Protein AF-A0A4Y7Q4B1-F1 (afdb_monomer_lite)

Foldseek 3Di:
DDDDDCPVDDPPDALVNFDDLPHDDDDDDDPDPDPPPPDPDPPVVVVVVVVVVVPDDPDPLPPPPDPLPDDPPDDVSSVVVSVSSSVVSVVSVVVSVSRVVVVVVVVVVVVVVVVVVVVVVVVVVVQVVCVVVVHDDDDDDD

InterPro domains:
  IPR004827 Basic-leucine zipper domain [PF07716] (78-110)
  IPR004827 Basic-leucine zipper domain [PS00036] (83-97)
  IPR046347 Basic-leucine zipper domain superfamily [SSF57959] (78-129)

Radius of gyration: 27.8 Å; chains: 1; bounding box: 61×34×77 Å

pLDDT: mean 77.99, std 15.71, range [42.47, 97.62]

Sequence (142 aa):
RSRSKPTGTRKNISPETLVPLEAPTQPRSYVTPSTTSRKEIPAVFARKRARSMAFDEEDELADEADPLALPPTATEAEAIAAKRRQNTLAARRSRKRKLEYQQQLEDALDKEKLEKEMWKSRALACRDTLQSYGVSVPFHDD

Organism: NCBI:txid50990

Secondary structure (DSSP, 8-state):
-------SS-TT--GGGSPPTTSPPPP---SS--TTS-PPPPHHHHHHHHHHTTSS---STTSS--TT---TT--HHHHHHHHHHHHHHHHHHHHHHHHHHHHHHHHHHHHHHHHHHHHHHHHHHHHHHHHHTT--------

Structure (mmCIF, N/CA/C/O backbone):
data_AF-A0A4Y7Q4B1-F1
#
_entry.id   AF-A0A4Y7Q4B1-F1
#
loop_
_atom_site.group_PDB
_atom_site.id
_atom_site.type_symbol
_atom_site.label_atom_id
_atom_site.label_alt_id
_atom_site.label_comp_id
_atom_site.label_asym_id
_atom_site.label_entity_id
_atom_site.label_seq_id
_atom_site.pdbx_PDB_ins_code
_atom_site.Cartn_x
_atom_site.Cartn_y
_atom_site.Cartn_z
_atom_site.occupancy
_atom_site.B_iso_or_equiv
_atom_site.auth_seq_id
_atom_site.auth_comp_id
_atom_site.auth_asym_id
_atom_site.auth_atom_id
_atom_site.pdbx_PDB_model_num
ATOM 1 N N . ARG A 1 1 ? -25.835 3.475 -6.377 1.00 50.78 1 ARG A N 1
ATOM 2 C CA . ARG A 1 1 ? -24.549 2.760 -6.597 1.00 50.78 1 ARG A CA 1
ATOM 3 C C . ARG A 1 1 ? -23.431 3.611 -5.986 1.00 50.78 1 ARG A C 1
ATOM 5 O O . ARG A 1 1 ? -23.086 4.630 -6.566 1.00 50.78 1 ARG A O 1
ATOM 12 N N . SER A 1 2 ? -22.953 3.281 -4.782 1.00 57.88 2 SER A N 1
ATOM 13 C CA . SER A 1 2 ? -21.855 4.018 -4.129 1.00 57.88 2 SER A CA 1
ATOM 14 C C . SER A 1 2 ? -20.584 3.910 -4.985 1.00 57.88 2 SER A C 1
ATOM 16 O O . SER A 1 2 ? -20.211 2.813 -5.405 1.00 57.88 2 SER A O 1
ATOM 18 N N . ARG A 1 3 ? -19.959 5.045 -5.320 1.00 64.38 3 ARG A N 1
ATOM 19 C CA . ARG A 1 3 ? -18.663 5.061 -6.011 1.00 64.38 3 ARG A CA 1
ATOM 20 C C . ARG A 1 3 ? -17.591 4.729 -4.974 1.00 64.38 3 ARG A C 1
ATOM 22 O O . ARG A 1 3 ? -17.384 5.506 -4.048 1.00 64.38 3 ARG A O 1
ATOM 29 N N . SER A 1 4 ? -16.934 3.576 -5.120 1.00 72.19 4 SER A N 1
ATOM 30 C CA . SER A 1 4 ? -15.811 3.185 -4.259 1.00 72.19 4 SER A CA 1
ATOM 31 C C . SER A 1 4 ? -14.716 4.249 -4.328 1.00 72.19 4 SER A C 1
ATOM 33 O O . SER A 1 4 ? -14.331 4.646 -5.433 1.00 72.19 4 SER A O 1
ATOM 35 N N . LYS A 1 5 ? -14.218 4.698 -3.171 1.00 78.12 5 LYS A N 1
ATOM 36 C CA . LYS A 1 5 ? -13.097 5.642 -3.093 1.00 78.12 5 LYS A CA 1
ATOM 37 C C . LYS A 1 5 ? -11.888 5.080 -3.865 1.00 78.12 5 LYS A C 1
ATOM 39 O O . LYS A 1 5 ? -11.696 3.863 -3.875 1.00 78.12 5 LYS A O 1
ATOM 44 N N . PRO A 1 6 ? -11.098 5.925 -4.545 1.00 76.56 6 PRO A N 1
ATOM 45 C CA . PRO A 1 6 ? -9.938 5.463 -5.294 1.00 76.56 6 PRO A CA 1
ATOM 46 C C . PRO A 1 6 ? -8.855 4.957 -4.331 1.00 76.56 6 PRO A C 1
ATOM 48 O O . PRO A 1 6 ? -8.217 5.743 -3.643 1.00 76.56 6 PRO A O 1
ATOM 51 N N . THR A 1 7 ? -8.632 3.644 -4.300 1.00 71.19 7 THR A N 1
ATOM 52 C CA . THR A 1 7 ? -7.596 2.980 -3.484 1.00 71.19 7 THR A CA 1
ATOM 53 C C . THR A 1 7 ? -6.245 2.869 -4.203 1.00 71.19 7 THR A C 1
ATOM 55 O O . THR A 1 7 ? -5.274 2.352 -3.661 1.00 71.19 7 THR A O 1
ATOM 58 N N . GLY A 1 8 ? -6.142 3.359 -5.446 1.00 74.94 8 GLY A N 1
ATOM 59 C CA . GLY A 1 8 ? -4.909 3.302 -6.244 1.00 74.94 8 GLY A CA 1
ATOM 60 C C . GLY A 1 8 ? -4.524 1.898 -6.736 1.00 74.94 8 GLY A C 1
ATOM 61 O O . GLY A 1 8 ? -3.508 1.749 -7.412 1.00 74.94 8 GLY A O 1
ATOM 62 N N . THR A 1 9 ? -5.336 0.885 -6.439 1.00 79.00 9 THR A N 1
ATOM 63 C CA . THR A 1 9 ? -5.192 -0.509 -6.873 1.00 79.00 9 THR A CA 1
ATOM 64 C C . THR A 1 9 ? -6.422 -0.947 -7.672 1.00 79.00 9 THR A C 1
ATOM 66 O O . THR A 1 9 ? -7.484 -0.318 -7.634 1.00 79.00 9 THR A O 1
ATOM 69 N N . ARG A 1 10 ? -6.283 -2.016 -8.466 1.00 82.44 10 ARG A N 1
ATOM 70 C CA . ARG A 1 10 ? -7.434 -2.643 -9.132 1.00 82.44 10 ARG A CA 1
ATOM 71 C C . ARG A 1 10 ? -8.301 -3.352 -8.089 1.00 82.44 10 ARG A C 1
ATOM 73 O O . ARG A 1 10 ? -7.788 -3.856 -7.096 1.00 82.44 10 ARG A O 1
ATOM 80 N N . LYS A 1 11 ? -9.611 -3.414 -8.338 1.00 80.94 11 LYS A N 1
ATOM 81 C CA . LYS A 1 11 ? -10.553 -4.140 -7.473 1.00 80.94 11 LYS A CA 1
ATOM 82 C C . LYS A 1 11 ? -10.152 -5.617 -7.379 1.00 80.94 11 LYS A C 1
ATOM 84 O O . LYS A 1 11 ? -9.840 -6.210 -8.409 1.00 80.94 11 LYS A O 1
ATOM 89 N N . ASN A 1 12 ? -10.218 -6.179 -6.171 1.00 81.06 12 ASN A N 1
ATOM 90 C CA . ASN A 1 12 ? -9.954 -7.591 -5.857 1.00 81.06 12 ASN A CA 1
ATOM 91 C C . ASN A 1 12 ? -8.526 -8.069 -6.168 1.00 81.06 12 ASN A C 1
ATOM 93 O O . ASN A 1 12 ? -8.335 -9.223 -6.542 1.00 81.06 12 ASN A O 1
ATOM 97 N N . ILE A 1 13 ? -7.531 -7.188 -6.052 1.00 88.00 13 ILE A N 1
ATOM 98 C CA . ILE A 1 13 ? -6.128 -7.566 -6.225 1.00 88.00 13 ILE A CA 1
ATOM 99 C C . 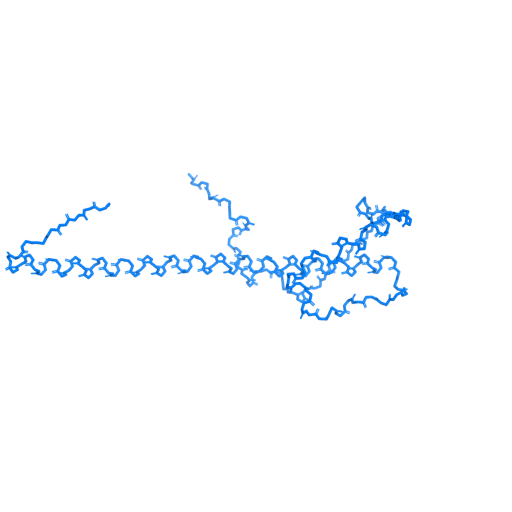ILE A 1 13 ? -5.501 -7.829 -4.852 1.00 88.00 13 ILE A C 1
ATOM 101 O O . ILE A 1 13 ? -5.674 -7.033 -3.932 1.00 88.00 13 ILE A O 1
ATOM 105 N N . SER A 1 14 ? -4.801 -8.951 -4.717 1.00 84.56 14 SER A N 1
ATOM 106 C CA . SER A 1 14 ? -4.069 -9.358 -3.512 1.00 84.56 14 SER A CA 1
ATOM 107 C C . SER A 1 14 ? -2.556 -9.413 -3.784 1.00 84.56 14 SER A C 1
ATOM 109 O O . SER A 1 14 ? -2.162 -9.463 -4.959 1.00 84.56 14 SER A O 1
ATOM 111 N N . PRO A 1 15 ? -1.698 -9.427 -2.741 1.00 85.31 15 PRO A N 1
ATOM 112 C CA . PRO A 1 15 ? -0.245 -9.504 -2.891 1.00 85.31 15 PRO A CA 1
ATOM 113 C C . PRO A 1 15 ? 0.184 -10.683 -3.767 1.00 85.31 15 PRO A C 1
ATOM 115 O O . PRO A 1 15 ? 1.045 -10.537 -4.626 1.00 85.31 15 PRO A O 1
ATOM 118 N N . GLU A 1 16 ? -0.495 -11.818 -3.604 1.00 85.56 16 GLU A N 1
ATOM 119 C CA . GLU A 1 16 ? -0.222 -13.073 -4.312 1.00 85.56 16 GLU A CA 1
ATOM 120 C C . GLU A 1 16 ? -0.653 -13.052 -5.783 1.00 85.56 16 GLU A C 1
ATOM 122 O O . GLU A 1 16 ? -0.086 -13.746 -6.620 1.00 85.56 16 GLU A O 1
ATOM 127 N N . THR A 1 17 ? -1.650 -12.232 -6.129 1.00 87.56 17 THR A N 1
ATOM 128 C CA . THR A 1 17 ? -2.099 -12.073 -7.526 1.00 87.56 17 THR A CA 1
ATOM 129 C C . THR A 1 17 ? -1.235 -11.103 -8.333 1.00 87.56 17 THR A C 1
ATOM 131 O O . THR A 1 17 ? -1.428 -10.965 -9.545 1.00 87.56 17 THR A O 1
ATOM 134 N N . LEU A 1 18 ? -0.306 -10.388 -7.687 1.00 86.88 18 LEU A N 1
ATOM 135 C CA . LEU A 1 18 ? 0.649 -9.537 -8.391 1.00 86.88 18 LEU A CA 1
ATOM 136 C C . LEU A 1 18 ? 1.626 -10.386 -9.206 1.00 86.88 18 LEU A C 1
ATOM 138 O O . LEU A 1 18 ? 1.903 -11.543 -8.910 1.00 86.88 18 LEU A O 1
ATOM 142 N N . VAL A 1 19 ? 2.186 -9.771 -10.249 1.00 87.56 19 VAL A N 1
ATOM 143 C CA . VAL A 1 19 ? 3.233 -10.409 -11.050 1.00 87.56 19 VAL A CA 1
ATOM 144 C C . VAL A 1 19 ? 4.437 -10.716 -10.145 1.00 87.56 19 VAL A C 1
ATOM 146 O O . VAL A 1 19 ? 4.973 -9.768 -9.556 1.00 87.56 19 VAL A O 1
ATOM 149 N N . PRO A 1 20 ? 4.896 -11.981 -10.067 1.00 88.94 20 PRO A N 1
ATOM 150 C CA . PRO A 1 20 ? 6.022 -12.369 -9.223 1.00 88.94 20 PRO A CA 1
ATOM 151 C C . PRO A 1 20 ? 7.304 -11.591 -9.534 1.00 88.94 20 PRO A C 1
ATOM 153 O O . PRO A 1 20 ? 7.523 -11.148 -10.667 1.00 88.94 20 PRO A O 1
ATOM 156 N N . LEU A 1 21 ? 8.185 -11.456 -8.539 1.00 86.38 21 LEU A N 1
ATOM 157 C CA . LEU A 1 21 ? 9.481 -10.789 -8.714 1.00 86.38 21 LEU A CA 1
ATOM 158 C C . LEU A 1 21 ? 10.334 -11.498 -9.772 1.00 86.38 21 LEU A C 1
ATOM 160 O O . LEU A 1 21 ? 10.829 -10.832 -10.678 1.00 86.38 21 LEU A O 1
ATOM 164 N N . GLU A 1 22 ? 10.345 -12.830 -9.757 1.00 84.44 22 GLU A N 1
ATOM 165 C CA . GLU A 1 22 ? 11.110 -13.663 -10.696 1.00 84.44 22 GLU A CA 1
ATOM 166 C C . GLU A 1 22 ? 10.499 -13.768 -12.099 1.00 84.44 22 GLU A C 1
ATOM 168 O O . GLU A 1 22 ? 11.088 -14.360 -13.002 1.00 84.44 22 GLU A O 1
ATOM 173 N N . ALA A 1 23 ? 9.313 -13.193 -12.325 1.00 87.81 23 ALA A N 1
ATOM 174 C CA . ALA A 1 23 ? 8.674 -13.276 -13.630 1.00 87.81 23 ALA A CA 1
ATOM 175 C C . ALA A 1 23 ? 9.526 -12.560 -14.702 1.00 87.81 23 ALA A C 1
ATOM 177 O O . ALA A 1 23 ? 9.963 -11.422 -14.476 1.00 87.81 23 ALA A O 1
ATOM 178 N N . PRO A 1 24 ? 9.704 -13.141 -15.901 1.00 89.31 24 PRO A N 1
ATOM 179 C CA . PRO A 1 24 ? 10.501 -12.529 -16.957 1.00 89.31 24 PRO A CA 1
ATOM 180 C C . PRO A 1 24 ? 10.070 -11.093 -17.283 1.00 89.31 24 PRO A C 1
ATOM 182 O O . PRO A 1 24 ? 8.882 -10.754 -17.291 1.00 89.31 24 PRO A O 1
ATOM 185 N N . THR A 1 25 ? 11.042 -10.222 -17.555 1.00 87.50 25 THR A N 1
ATOM 186 C CA . THR A 1 25 ? 10.770 -8.865 -18.040 1.00 87.50 25 THR A CA 1
ATOM 187 C C . THR A 1 25 ? 10.619 -8.883 -19.553 1.00 87.50 25 THR A C 1
ATOM 189 O O . THR A 1 25 ? 11.526 -9.321 -20.258 1.00 87.50 25 THR A O 1
ATOM 192 N N . GLN A 1 26 ? 9.492 -8.389 -20.062 1.00 89.06 26 GLN A N 1
ATOM 193 C CA . GLN A 1 26 ? 9.228 -8.361 -21.498 1.00 89.06 26 GLN A CA 1
ATOM 194 C C . GLN A 1 26 ? 10.218 -7.427 -22.226 1.00 89.06 26 GLN A C 1
ATOM 196 O O . GLN A 1 26 ? 10.332 -6.253 -21.846 1.00 89.06 26 GLN A O 1
ATOM 201 N N . PRO A 1 27 ? 10.912 -7.896 -23.280 1.00 86.31 27 PRO A N 1
ATOM 202 C CA . PRO A 1 27 ? 11.783 -7.042 -24.075 1.00 86.31 27 PRO A CA 1
ATOM 203 C C . PRO A 1 27 ? 10.959 -6.042 -24.895 1.00 86.31 27 PRO A C 1
ATOM 205 O O . PRO A 1 27 ? 9.814 -6.296 -25.269 1.00 86.31 27 PRO A O 1
ATOM 208 N N . ARG A 1 28 ? 11.552 -4.886 -25.197 1.00 84.94 28 ARG A N 1
ATOM 209 C CA . ARG A 1 28 ? 10.942 -3.855 -26.046 1.00 84.94 28 ARG A CA 1
ATOM 210 C C . ARG A 1 28 ? 11.822 -3.607 -27.261 1.00 84.94 28 ARG A C 1
ATOM 212 O O . ARG A 1 28 ? 12.977 -3.222 -27.093 1.00 84.94 28 ARG A O 1
ATOM 219 N N . SER A 1 29 ? 11.248 -3.782 -28.448 1.00 83.44 29 SER A N 1
ATOM 220 C CA . SER A 1 29 ? 11.863 -3.372 -29.711 1.00 83.44 29 SER A CA 1
ATOM 221 C C . SER A 1 29 ? 11.516 -1.912 -29.996 1.00 83.44 29 SER A C 1
ATOM 223 O O . SER A 1 29 ? 10.355 -1.515 -29.892 1.00 83.44 29 SER A O 1
ATOM 225 N N . TYR A 1 30 ? 12.527 -1.107 -30.307 1.00 79.12 30 TYR A N 1
ATOM 226 C CA . TYR A 1 30 ? 12.378 0.304 -30.643 1.00 79.12 30 TYR A CA 1
ATOM 227 C C . TYR A 1 30 ? 12.720 0.485 -32.112 1.00 79.12 30 TYR A C 1
ATOM 229 O O . TYR A 1 30 ? 13.845 0.211 -32.513 1.00 79.12 30 TYR A O 1
ATOM 237 N N . VAL A 1 31 ? 11.758 0.968 -32.899 1.00 82.12 31 VAL A N 1
ATOM 238 C CA . VAL A 1 31 ? 12.010 1.374 -34.292 1.00 82.12 31 VAL A CA 1
ATOM 239 C C . VAL A 1 31 ? 12.724 2.729 -34.325 1.00 82.12 31 VAL A C 1
ATOM 241 O O . VAL A 1 31 ? 13.582 2.969 -35.164 1.00 82.12 31 VAL A O 1
ATOM 244 N N . THR A 1 32 ? 12.411 3.600 -33.364 1.00 81.00 32 THR A N 1
ATOM 245 C CA . THR A 1 32 ? 13.040 4.910 -33.169 1.00 81.00 32 THR A CA 1
ATOM 246 C C . THR A 1 32 ? 13.636 5.000 -31.766 1.00 81.00 32 THR A C 1
ATOM 248 O O . THR A 1 32 ? 13.058 4.426 -30.835 1.00 81.00 32 THR A O 1
ATOM 251 N N . PRO A 1 33 ? 14.737 5.745 -31.557 1.00 75.31 33 PRO A N 1
ATOM 252 C CA . PRO A 1 33 ? 15.296 5.933 -30.223 1.00 75.31 33 PRO A CA 1
ATOM 253 C C . PRO A 1 33 ? 14.225 6.468 -29.266 1.00 75.31 33 PRO A C 1
ATOM 255 O O . PRO A 1 33 ? 13.400 7.305 -29.636 1.00 75.31 33 PRO A O 1
ATOM 258 N N . SER A 1 34 ? 14.215 5.965 -28.028 1.00 72.25 34 SER A N 1
ATOM 259 C CA . SER A 1 34 ? 13.240 6.400 -27.021 1.00 72.25 34 SER A CA 1
ATOM 260 C C . SER A 1 34 ? 13.329 7.919 -26.842 1.00 72.25 34 SER A C 1
ATOM 262 O O . SER A 1 34 ? 14.417 8.442 -26.615 1.00 72.25 34 SER A O 1
ATOM 264 N N . THR A 1 35 ? 12.201 8.633 -26.886 1.00 71.81 35 THR A N 1
ATOM 265 C CA . THR A 1 35 ? 12.144 10.096 -26.679 1.00 71.81 35 THR A CA 1
ATOM 266 C C . THR A 1 35 ? 12.780 10.527 -25.355 1.00 71.81 35 THR A C 1
ATOM 268 O O . THR A 1 35 ? 13.380 11.593 -25.261 1.00 71.81 35 THR A O 1
ATOM 271 N N . THR A 1 36 ? 12.684 9.670 -24.341 1.00 69.12 36 THR A N 1
ATOM 272 C CA . THR A 1 36 ? 13.276 9.848 -23.008 1.00 69.12 36 THR A CA 1
ATOM 273 C C . THR A 1 36 ? 14.654 9.196 -22.860 1.00 69.12 36 THR A C 1
ATOM 275 O O . THR A 1 36 ? 15.173 9.111 -21.746 1.00 69.12 36 THR A O 1
ATOM 278 N N . SER A 1 37 ? 15.248 8.692 -23.950 1.00 66.88 37 SER A N 1
ATOM 279 C CA . SER A 1 37 ? 16.603 8.141 -23.920 1.00 66.88 37 SER A CA 1
ATOM 280 C C . SER A 1 37 ? 17.579 9.205 -23.427 1.00 66.88 37 SER A C 1
ATOM 282 O O . SER A 1 37 ? 17.438 10.391 -23.747 1.00 66.88 37 SER A O 1
ATOM 284 N N . ARG A 1 38 ? 18.577 8.786 -22.641 1.00 64.56 38 ARG A N 1
ATOM 285 C CA . ARG A 1 38 ? 19.670 9.669 -22.232 1.00 64.56 38 ARG A CA 1
ATOM 286 C C . ARG A 1 38 ? 20.442 10.049 -23.493 1.00 64.56 38 ARG A C 1
ATOM 288 O O . ARG A 1 38 ? 21.251 9.275 -23.975 1.00 64.56 38 ARG A O 1
ATOM 295 N N . LYS A 1 39 ? 20.161 11.238 -24.020 1.00 67.94 39 LYS A N 1
ATOM 296 C CA . LYS A 1 39 ? 21.012 11.893 -25.014 1.00 67.94 39 LYS A CA 1
ATOM 297 C C . LYS A 1 39 ? 22.360 12.158 -24.353 1.00 67.94 39 LYS A C 1
ATOM 299 O O . LYS A 1 39 ? 22.383 12.512 -23.169 1.00 67.94 39 LYS A O 1
ATOM 304 N N . GLU A 1 40 ? 23.450 11.976 -25.087 1.00 66.56 40 GLU A N 1
ATOM 305 C CA . GLU A 1 40 ? 24.780 12.344 -24.611 1.00 66.56 40 GLU A CA 1
ATOM 306 C C . GLU A 1 40 ? 24.753 13.805 -24.166 1.00 66.56 40 GLU A C 1
ATOM 308 O O . GLU A 1 40 ? 24.419 14.713 -24.930 1.00 66.56 40 GLU A O 1
ATOM 313 N N . ILE A 1 41 ? 24.995 14.024 -22.878 1.00 63.88 41 ILE A N 1
ATOM 314 C CA . ILE A 1 41 ? 24.961 15.364 -22.311 1.00 63.88 41 ILE A CA 1
ATOM 315 C C . ILE A 1 41 ? 26.389 15.887 -22.387 1.00 63.88 41 ILE A C 1
ATOM 317 O O . ILE A 1 41 ? 27.287 15.189 -21.908 1.00 63.88 41 ILE A O 1
ATOM 321 N N . PRO A 1 42 ? 26.621 17.090 -22.940 1.00 74.69 42 PRO A N 1
ATOM 322 C CA . PRO A 1 42 ? 27.962 17.647 -23.039 1.00 74.69 42 PRO A CA 1
ATOM 323 C C . PRO A 1 42 ? 28.708 17.583 -21.700 1.00 74.69 42 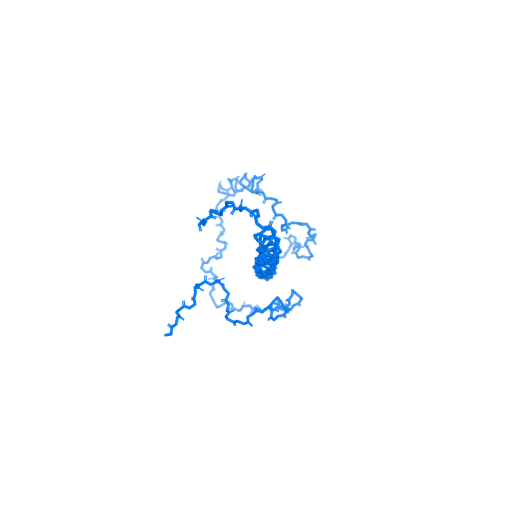PRO A C 1
ATOM 325 O O . PRO A 1 42 ? 28.113 17.805 -20.641 1.00 74.69 42 PRO A O 1
ATOM 328 N N . ALA A 1 43 ? 30.017 17.312 -21.746 1.00 69.69 43 ALA A N 1
ATOM 329 C CA . ALA A 1 43 ? 30.856 17.016 -20.575 1.00 69.69 43 ALA A CA 1
ATOM 330 C C . ALA A 1 43 ? 30.751 18.049 -19.431 1.00 69.69 43 ALA A C 1
ATOM 332 O O . ALA A 1 43 ? 30.896 17.711 -18.254 1.00 69.69 43 ALA A O 1
ATOM 333 N N . VAL A 1 44 ? 30.427 19.303 -19.758 1.00 68.38 44 VAL A N 1
ATOM 334 C CA . VAL A 1 44 ? 30.195 20.394 -18.796 1.00 68.38 44 VAL A CA 1
ATOM 335 C C . VAL A 1 44 ? 29.030 20.090 -17.839 1.00 68.38 44 VAL A C 1
ATOM 337 O O . VAL A 1 44 ? 29.097 20.405 -16.651 1.00 68.38 44 VAL A O 1
ATOM 340 N N . PHE A 1 45 ? 27.978 19.427 -18.320 1.00 61.38 45 PHE A N 1
ATOM 341 C CA . PHE A 1 45 ? 26.803 19.064 -17.523 1.00 61.38 45 PHE A CA 1
ATOM 342 C C . PHE A 1 45 ? 26.966 17.729 -16.784 1.00 61.38 45 PHE A C 1
ATOM 344 O O . PHE A 1 45 ? 26.311 17.518 -15.760 1.00 61.38 45 PHE A O 1
ATOM 351 N N . ALA A 1 46 ? 27.863 16.850 -17.245 1.00 63.06 46 ALA A N 1
ATOM 352 C CA . ALA A 1 46 ? 28.156 15.582 -16.575 1.00 63.06 46 ALA A CA 1
ATOM 353 C C . ALA A 1 46 ? 28.725 15.802 -15.158 1.00 63.06 46 ALA A C 1
ATOM 355 O O . ALA A 1 46 ? 28.309 15.134 -14.211 1.00 63.06 46 ALA A O 1
ATOM 356 N N . ARG A 1 47 ? 29.588 16.816 -14.979 1.00 62.09 47 ARG A N 1
ATOM 357 C CA . ARG A 1 47 ? 30.193 17.159 -13.676 1.00 62.09 47 ARG A CA 1
ATOM 358 C C . ARG A 1 47 ? 29.184 17.619 -12.617 1.00 62.09 47 ARG A C 1
ATOM 360 O O . ARG A 1 47 ? 29.386 17.352 -11.437 1.00 62.09 47 ARG A O 1
ATOM 367 N N . LYS A 1 48 ? 28.092 18.293 -13.005 1.00 60.94 48 LYS A N 1
ATOM 368 C CA . LYS A 1 48 ? 27.058 18.752 -12.054 1.00 60.94 48 LYS A CA 1
ATOM 369 C C . LYS A 1 48 ? 26.184 17.603 -11.544 1.00 60.94 48 LYS A C 1
ATOM 371 O O . LYS A 1 48 ? 25.837 17.587 -10.370 1.00 60.94 48 LYS A O 1
ATOM 376 N N . ARG A 1 49 ? 25.887 16.619 -12.398 1.00 58.16 49 ARG A N 1
ATOM 377 C CA . ARG A 1 49 ? 25.087 15.438 -12.034 1.00 58.16 49 ARG A CA 1
ATOM 378 C C . ARG A 1 49 ? 25.806 14.513 -11.044 1.00 58.16 49 ARG A C 1
ATOM 380 O O . ARG A 1 49 ? 25.154 13.922 -10.194 1.00 58.16 49 ARG A O 1
ATOM 387 N N . ALA A 1 50 ? 27.134 14.420 -11.123 1.00 60.50 50 ALA A N 1
ATOM 388 C CA . ALA A 1 50 ? 27.922 13.625 -10.179 1.00 60.50 50 ALA A CA 1
ATOM 389 C C . ALA A 1 50 ? 27.774 14.114 -8.725 1.00 60.50 50 ALA A C 1
ATOM 391 O O . ALA A 1 50 ? 27.788 13.305 -7.807 1.00 60.50 50 ALA A O 1
ATOM 392 N N . ARG A 1 51 ? 27.570 15.423 -8.512 1.00 58.81 51 ARG A N 1
ATOM 393 C CA . ARG A 1 51 ? 27.366 15.992 -7.170 1.00 58.81 51 ARG A CA 1
ATOM 394 C C . ARG A 1 51 ? 25.976 15.722 -6.592 1.00 58.81 51 ARG A C 1
ATOM 396 O O . ARG A 1 51 ? 25.875 15.547 -5.389 1.00 58.81 51 ARG A O 1
ATOM 403 N N . SER A 1 52 ? 24.923 15.674 -7.413 1.00 58.66 52 SER A N 1
ATOM 404 C CA . SER A 1 52 ? 23.563 15.396 -6.919 1.00 58.66 52 SER A CA 1
ATOM 405 C C . SER A 1 52 ? 23.324 13.914 -6.621 1.00 58.66 52 SER A C 1
ATOM 407 O O . SER A 1 52 ? 22.498 13.600 -5.785 1.00 58.66 52 SER A O 1
ATOM 409 N N . MET A 1 53 ? 24.055 13.003 -7.275 1.00 59.34 53 MET A N 1
ATOM 410 C CA . MET A 1 53 ? 23.977 11.561 -6.985 1.00 59.34 53 MET A CA 1
ATOM 411 C C . MET A 1 53 ? 24.668 11.164 -5.671 1.00 59.34 53 MET A C 1
ATOM 413 O O . MET A 1 53 ? 24.516 10.031 -5.244 1.00 59.34 53 MET A O 1
ATOM 417 N N . ALA A 1 54 ? 25.437 12.066 -5.054 1.00 55.53 54 ALA A N 1
ATOM 418 C CA . ALA A 1 54 ? 26.152 11.811 -3.803 1.00 55.53 54 ALA A CA 1
ATOM 419 C C . ALA A 1 54 ? 25.338 12.162 -2.540 1.00 55.53 54 ALA A C 1
ATOM 421 O O . ALA A 1 54 ? 25.814 11.914 -1.440 1.00 55.53 54 ALA A O 1
ATOM 422 N N . PHE A 1 55 ? 24.153 12.768 -2.692 1.00 53.75 55 PHE A N 1
ATOM 423 C CA . PHE A 1 55 ? 23.322 13.260 -1.581 1.00 53.75 55 PHE A CA 1
ATOM 424 C C . PHE A 1 55 ? 21.845 12.841 -1.677 1.00 53.75 55 PHE A C 1
ATOM 426 O O . PHE A 1 55 ? 21.064 13.232 -0.818 1.00 53.75 55 PHE A O 1
ATOM 433 N N . ASP A 1 56 ? 21.451 12.094 -2.714 1.00 46.88 56 ASP A N 1
ATOM 434 C CA . ASP A 1 56 ? 20.090 11.559 -2.837 1.00 46.88 56 ASP A CA 1
ATOM 435 C C . ASP A 1 56 ? 20.087 10.166 -2.198 1.00 46.88 56 ASP A C 1
ATOM 437 O O . ASP A 1 56 ? 20.726 9.240 -2.701 1.00 46.88 56 ASP A O 1
ATOM 441 N N . GLU A 1 57 ? 19.467 10.103 -1.026 1.00 42.88 57 GLU A N 1
ATOM 442 C CA . GLU A 1 57 ? 19.382 8.992 -0.080 1.00 42.88 57 GLU A CA 1
ATOM 443 C C . GLU A 1 57 ? 19.156 7.631 -0.762 1.00 42.88 57 GLU A C 1
ATOM 445 O O . GLU A 1 57 ? 18.126 7.362 -1.375 1.00 42.88 57 GLU A O 1
ATOM 450 N N . GLU A 1 58 ? 20.180 6.782 -0.701 1.00 45.22 58 GLU A N 1
ATOM 451 C CA . GLU A 1 58 ? 20.252 5.503 0.033 1.00 45.22 58 GLU A CA 1
ATOM 452 C C . GLU A 1 58 ? 18.982 4.897 0.690 1.00 45.22 58 GLU A C 1
ATOM 454 O O . GLU A 1 58 ? 19.101 4.136 1.644 1.00 45.22 58 GLU A O 1
ATOM 459 N N . ASP A 1 59 ? 17.765 5.142 0.205 1.00 44.25 59 ASP A N 1
ATOM 460 C CA . ASP A 1 59 ? 16.564 4.530 0.787 1.00 44.25 59 ASP A CA 1
ATOM 461 C C . ASP A 1 59 ? 16.296 3.147 0.150 1.00 44.25 59 ASP A C 1
ATOM 463 O O . ASP A 1 59 ? 15.682 3.012 -0.914 1.00 44.25 59 ASP A O 1
ATOM 467 N N . GLU A 1 60 ? 16.856 2.110 0.786 1.00 47.84 60 GLU A N 1
ATOM 468 C CA . GLU A 1 60 ? 16.546 0.664 0.697 1.00 47.84 60 GLU A CA 1
ATOM 469 C C . GLU A 1 60 ? 16.628 -0.064 -0.662 1.00 47.84 60 GLU A C 1
ATOM 471 O O . GLU A 1 60 ? 16.534 -1.292 -0.713 1.00 47.84 60 GLU A O 1
ATOM 476 N N . LEU A 1 61 ? 16.794 0.624 -1.792 1.00 48.16 61 LEU A N 1
ATOM 477 C CA . LEU A 1 61 ? 16.832 -0.018 -3.117 1.00 48.16 61 LEU A CA 1
ATOM 478 C C . LEU A 1 61 ? 18.221 -0.558 -3.495 1.00 48.16 61 LEU A C 1
ATOM 480 O O . LEU A 1 61 ? 18.346 -1.256 -4.502 1.00 48.16 61 LEU A O 1
ATOM 484 N N . ALA A 1 62 ? 19.242 -0.233 -2.700 1.00 46.44 62 ALA A N 1
ATOM 485 C CA . ALA A 1 62 ? 20.641 -0.579 -2.935 1.00 46.44 62 ALA A CA 1
ATOM 486 C C . ALA A 1 62 ? 21.110 -1.859 -2.211 1.00 46.44 62 ALA A C 1
ATOM 488 O O . ALA A 1 62 ? 22.206 -2.333 -2.499 1.00 46.44 62 ALA A O 1
ATOM 489 N N . ASP A 1 63 ? 20.299 -2.433 -1.314 1.00 42.47 63 ASP A N 1
ATOM 490 C CA . ASP A 1 63 ? 20.772 -3.439 -0.343 1.00 42.47 63 ASP A CA 1
ATOM 491 C C . ASP A 1 63 ? 20.720 -4.902 -0.825 1.00 42.47 63 ASP A C 1
ATOM 493 O O . ASP A 1 63 ? 20.941 -5.845 -0.072 1.00 42.47 63 ASP A O 1
ATOM 497 N N . GLU A 1 64 ? 20.494 -5.116 -2.119 1.00 45.53 64 GLU A N 1
ATOM 498 C CA . GLU A 1 64 ? 20.898 -6.362 -2.763 1.00 45.53 64 GLU A CA 1
ATOM 499 C C . GLU A 1 64 ? 21.878 -6.004 -3.865 1.00 45.53 64 GLU A C 1
ATOM 501 O O . GLU A 1 64 ? 21.495 -5.368 -4.847 1.00 45.53 64 GLU A O 1
ATOM 506 N N . ALA A 1 65 ? 23.140 -6.401 -3.682 1.00 46.12 65 ALA A N 1
ATOM 507 C CA . ALA A 1 65 ? 24.179 -6.360 -4.699 1.00 46.12 65 ALA A CA 1
ATOM 508 C C . ALA A 1 65 ? 23.588 -6.772 -6.055 1.00 46.12 65 ALA A C 1
ATOM 510 O O . ALA A 1 65 ? 23.283 -7.942 -6.279 1.00 46.12 65 ALA A O 1
ATOM 511 N N . ASP A 1 66 ? 23.361 -5.786 -6.922 1.00 50.84 66 ASP A N 1
ATOM 512 C CA . ASP A 1 66 ? 22.618 -5.976 -8.156 1.00 50.84 66 ASP A CA 1
ATOM 513 C C . ASP A 1 66 ? 23.385 -6.938 -9.076 1.00 50.84 66 ASP A C 1
ATOM 515 O O . ASP A 1 66 ? 24.457 -6.578 -9.578 1.00 50.84 66 ASP A O 1
ATOM 519 N N . PRO A 1 67 ? 22.850 -8.135 -9.385 1.00 49.91 67 PRO A N 1
ATOM 520 C CA . PRO A 1 67 ? 23.461 -9.033 -10.362 1.00 49.91 67 PRO A CA 1
ATOM 521 C C . PRO A 1 67 ? 23.469 -8.437 -11.783 1.00 49.91 67 PRO A C 1
ATOM 523 O O . PRO A 1 67 ? 23.985 -9.058 -12.710 1.00 49.91 67 PRO A O 1
ATOM 526 N N . LEU A 1 68 ? 22.855 -7.261 -11.984 1.00 52.72 68 LEU A N 1
ATOM 527 C CA . LEU A 1 68 ? 22.752 -6.534 -13.250 1.00 52.72 68 LEU A CA 1
ATOM 528 C C . LEU A 1 68 ? 23.745 -5.374 -13.375 1.00 52.72 68 LEU A C 1
ATOM 530 O O . LEU A 1 68 ? 23.592 -4.557 -14.290 1.00 52.72 68 LEU A O 1
ATOM 534 N N . ALA A 1 69 ? 24.755 -5.291 -12.503 1.00 56.00 69 ALA A N 1
ATOM 535 C CA . ALA A 1 69 ? 25.901 -4.418 -12.719 1.00 56.00 69 ALA A CA 1
ATOM 536 C C . ALA A 1 69 ? 26.583 -4.803 -14.042 1.00 56.00 69 ALA A C 1
ATOM 538 O O . ALA A 1 69 ? 27.331 -5.775 -14.139 1.00 56.00 69 ALA A O 1
ATOM 539 N N . LEU A 1 70 ? 26.249 -4.065 -15.099 1.00 57.50 70 LEU A N 1
ATOM 540 C CA . LEU A 1 70 ? 26.776 -4.319 -16.429 1.00 57.50 70 LEU A CA 1
ATOM 541 C C . LEU A 1 70 ? 28.281 -4.043 -16.456 1.00 57.50 70 LEU A C 1
ATOM 543 O O . LEU A 1 70 ? 28.722 -3.034 -15.896 1.00 57.50 70 LEU A O 1
ATOM 547 N N . PRO A 1 71 ? 29.070 -4.888 -17.142 1.00 58.78 71 PRO A N 1
ATOM 548 C CA . PRO A 1 71 ? 30.475 -4.598 -17.363 1.00 58.78 71 PRO A CA 1
ATOM 549 C C . PRO A 1 71 ? 30.617 -3.268 -18.126 1.00 58.78 71 PRO A C 1
ATOM 551 O O . PRO A 1 71 ? 29.737 -2.910 -18.914 1.00 58.78 71 PRO A O 1
ATOM 554 N N . PRO A 1 72 ? 31.733 -2.537 -17.955 1.00 60.31 72 PRO A N 1
ATOM 555 C CA . PRO A 1 72 ? 31.960 -1.247 -18.619 1.00 60.31 72 PRO A CA 1
ATOM 556 C C . PRO A 1 72 ? 31.999 -1.337 -20.157 1.00 60.31 72 PRO A C 1
ATOM 558 O O . PRO A 1 72 ? 32.022 -0.312 -20.830 1.00 60.31 72 PRO A O 1
ATOM 561 N N . THR A 1 73 ? 32.002 -2.551 -20.712 1.00 62.03 73 THR A N 1
ATOM 562 C CA . THR A 1 73 ? 31.958 -2.864 -22.145 1.00 62.03 73 THR A CA 1
ATOM 563 C C . THR A 1 73 ? 30.546 -3.110 -22.690 1.00 62.03 73 THR A C 1
ATOM 565 O O . THR A 1 73 ? 30.407 -3.395 -23.878 1.00 62.03 73 THR A O 1
ATOM 568 N N . ALA A 1 74 ? 29.504 -3.036 -21.856 1.00 65.50 74 ALA A N 1
ATOM 569 C CA . ALA A 1 74 ? 28.131 -3.285 -22.281 1.00 65.50 74 ALA A CA 1
ATOM 570 C C . ALA A 1 74 ? 27.657 -2.256 -23.312 1.00 65.50 74 ALA A C 1
ATOM 572 O O . ALA A 1 74 ? 27.908 -1.053 -23.189 1.00 65.50 74 ALA A O 1
ATOM 573 N N . THR A 1 75 ? 26.919 -2.728 -24.315 1.00 78.31 75 THR A N 1
ATOM 574 C CA . THR A 1 75 ? 26.335 -1.834 -25.320 1.00 78.31 75 THR A CA 1
ATOM 575 C C . THR A 1 75 ? 25.280 -0.926 -24.679 1.00 78.31 75 THR A C 1
ATOM 577 O O . THR A 1 75 ? 24.631 -1.282 -23.691 1.00 78.31 75 THR A O 1
ATOM 580 N N . GLU A 1 76 ? 25.040 0.260 -25.246 1.00 75.19 76 GLU A N 1
ATOM 581 C CA . GL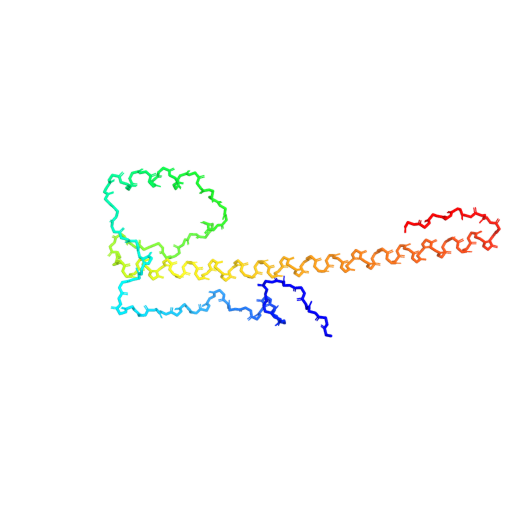U A 1 76 ? 24.001 1.169 -24.730 1.00 75.19 76 GLU A CA 1
ATOM 582 C C . GLU A 1 76 ? 22.619 0.500 -24.664 1.00 75.19 76 GLU A C 1
ATOM 584 O O . GLU A 1 76 ? 21.829 0.754 -23.750 1.00 75.19 76 GLU A O 1
ATOM 589 N N . ALA A 1 77 ? 22.337 -0.402 -25.609 1.00 77.06 77 ALA A N 1
ATOM 590 C CA . ALA A 1 77 ? 21.114 -1.190 -25.646 1.00 77.06 77 ALA A CA 1
ATOM 591 C C . ALA A 1 77 ? 20.981 -2.119 -24.424 1.00 77.06 77 ALA A C 1
ATOM 593 O O . ALA A 1 77 ? 19.903 -2.192 -23.823 1.00 77.06 77 ALA A O 1
ATOM 594 N N . GLU A 1 78 ? 22.069 -2.773 -24.013 1.00 80.38 78 GLU A N 1
ATOM 595 C CA . GLU A 1 78 ? 22.125 -3.616 -22.813 1.00 80.38 78 GLU A CA 1
ATOM 596 C C . GLU A 1 78 ? 21.967 -2.783 -21.537 1.00 80.38 78 GLU A C 1
ATOM 598 O O . GLU A 1 78 ? 21.165 -3.135 -20.669 1.00 80.38 78 GLU A O 1
ATOM 603 N N . ALA A 1 79 ? 22.622 -1.619 -21.463 1.00 80.19 79 ALA A N 1
ATOM 604 C CA . ALA A 1 79 ? 22.459 -0.655 -20.369 1.00 80.19 79 ALA A CA 1
ATOM 605 C C . ALA A 1 79 ? 21.014 -0.192 -20.185 1.00 80.19 79 ALA A C 1
ATOM 607 O O . ALA A 1 79 ? 20.513 -0.072 -19.060 1.00 80.19 79 ALA A O 1
ATOM 608 N N . ILE A 1 80 ? 20.310 0.042 -21.289 1.00 78.44 80 ILE A N 1
ATOM 609 C CA . IL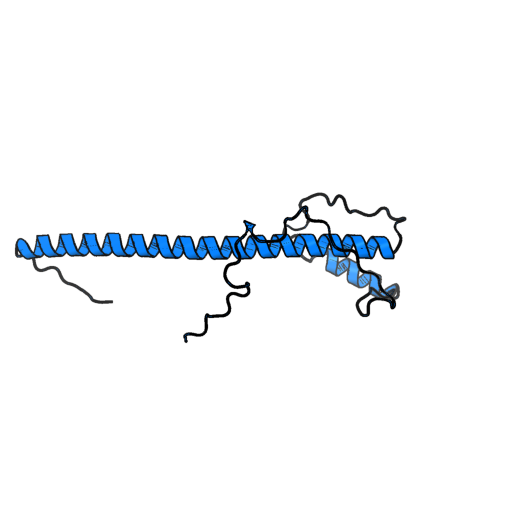E A 1 80 ? 18.895 0.399 -21.265 1.00 78.44 80 ILE A CA 1
ATOM 610 C C . ILE A 1 80 ? 18.039 -0.794 -20.814 1.00 78.44 80 ILE A C 1
ATOM 612 O O . ILE A 1 80 ? 17.112 -0.608 -20.020 1.00 78.44 80 ILE A O 1
ATOM 616 N N . ALA A 1 81 ? 18.328 -2.008 -21.289 1.00 82.12 81 ALA A N 1
ATOM 617 C CA . ALA A 1 81 ? 17.595 -3.211 -20.904 1.00 82.12 81 ALA A CA 1
ATOM 618 C C . ALA A 1 81 ? 17.743 -3.529 -19.405 1.00 82.12 81 ALA A C 1
ATOM 620 O O . ALA A 1 81 ? 16.734 -3.766 -18.736 1.00 82.12 81 ALA A O 1
ATOM 621 N N . ALA A 1 82 ? 18.957 -3.439 -18.853 1.00 83.12 82 ALA A N 1
ATOM 622 C CA . ALA A 1 82 ? 19.212 -3.646 -17.427 1.00 83.12 82 ALA A CA 1
ATOM 623 C C . ALA A 1 82 ? 18.461 -2.629 -16.557 1.00 83.12 82 ALA A C 1
ATOM 625 O O . ALA A 1 82 ? 17.740 -3.017 -15.640 1.00 83.12 82 ALA A O 1
ATOM 626 N N . LYS A 1 83 ? 18.501 -1.335 -16.910 1.00 83.31 83 LYS A N 1
ATOM 627 C CA . LYS A 1 83 ? 17.733 -0.296 -16.197 1.00 83.31 83 LYS A CA 1
ATOM 628 C C . LYS A 1 83 ? 16.227 -0.533 -16.239 1.00 83.31 83 LYS A C 1
ATOM 630 O O . LYS A 1 83 ? 15.526 -0.263 -15.265 1.00 83.31 83 LYS A O 1
ATOM 635 N N . ARG A 1 84 ? 15.697 -1.046 -17.355 1.00 84.44 84 ARG A N 1
ATOM 636 C CA . ARG A 1 84 ? 14.281 -1.441 -17.421 1.00 84.44 84 ARG A CA 1
ATOM 637 C C . ARG A 1 84 ? 13.978 -2.613 -16.510 1.00 84.44 84 ARG A C 1
ATOM 639 O O . ARG A 1 84 ? 12.926 -2.603 -15.873 1.00 84.44 84 ARG A O 1
ATOM 646 N N . ARG A 1 85 ? 14.868 -3.604 -16.446 1.00 86.00 85 ARG A N 1
ATOM 647 C CA . ARG A 1 85 ?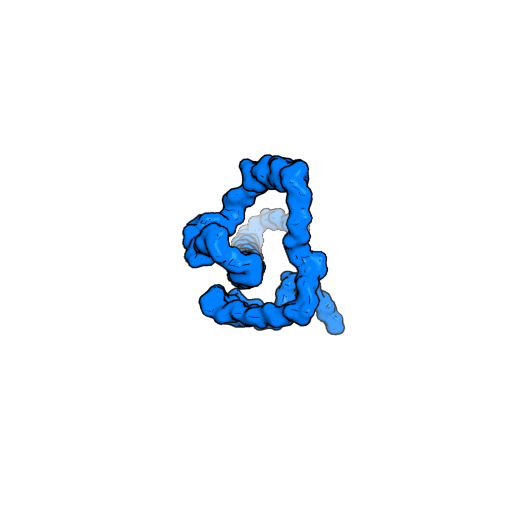 14.718 -4.738 -15.536 1.00 86.00 85 ARG A CA 1
ATOM 648 C C . ARG A 1 85 ? 14.703 -4.261 -14.085 1.00 86.00 85 ARG A C 1
ATOM 650 O O . ARG A 1 85 ? 13.731 -4.547 -13.393 1.00 86.00 85 ARG A O 1
ATOM 657 N N . GLN A 1 86 ? 15.671 -3.440 -13.682 1.00 86.38 86 GLN A N 1
ATOM 658 C CA . GLN A 1 86 ? 15.727 -2.814 -12.354 1.00 86.38 86 GLN A CA 1
ATOM 659 C C . GLN A 1 86 ? 14.438 -2.046 -12.028 1.00 86.38 86 GLN A C 1
ATOM 661 O O . GLN A 1 86 ? 13.792 -2.319 -11.020 1.00 86.38 86 GLN A O 1
ATOM 666 N N . ASN A 1 87 ? 13.993 -1.138 -12.907 1.00 88.25 87 ASN A N 1
ATOM 667 C CA . ASN A 1 87 ? 12.768 -0.369 -12.674 1.00 88.25 87 ASN A CA 1
ATOM 668 C C . ASN A 1 87 ? 11.517 -1.260 -12.602 1.00 88.25 87 ASN A C 1
ATOM 670 O O . ASN A 1 87 ? 10.625 -1.003 -11.797 1.00 88.25 87 ASN A O 1
ATOM 674 N N . THR A 1 88 ? 11.454 -2.324 -13.408 1.00 90.31 88 THR A N 1
ATOM 675 C CA . THR A 1 88 ? 10.344 -3.284 -13.366 1.00 90.31 88 THR A CA 1
ATOM 676 C C . THR A 1 88 ? 10.307 -4.018 -12.027 1.00 90.31 88 THR A C 1
ATOM 678 O O . THR A 1 88 ? 9.237 -4.117 -11.428 1.00 90.31 88 THR A O 1
ATOM 681 N N . LEU A 1 89 ? 11.455 -4.494 -11.537 1.00 90.38 89 LEU A N 1
ATOM 682 C CA . LEU A 1 89 ? 11.564 -5.151 -10.232 1.00 90.38 89 LEU A CA 1
ATOM 683 C C . LEU A 1 89 ? 11.205 -4.192 -9.094 1.00 90.38 89 LEU A C 1
ATOM 685 O O . LEU A 1 89 ? 10.362 -4.527 -8.264 1.00 90.38 89 LEU A O 1
ATOM 689 N N . ALA A 1 90 ? 11.750 -2.975 -9.113 1.00 88.00 90 ALA A N 1
ATOM 690 C CA . ALA A 1 90 ? 11.427 -1.925 -8.152 1.00 88.00 90 ALA A CA 1
ATOM 691 C C . ALA A 1 90 ? 9.921 -1.621 -8.131 1.00 88.00 90 ALA A C 1
ATOM 693 O O . ALA A 1 90 ? 9.297 -1.594 -7.071 1.00 88.00 90 ALA A O 1
ATOM 694 N N . ALA A 1 91 ? 9.298 -1.476 -9.304 1.00 89.88 91 ALA A N 1
ATOM 695 C CA . ALA A 1 91 ? 7.862 -1.245 -9.416 1.00 89.88 91 ALA A CA 1
ATOM 696 C C . ALA A 1 91 ? 7.034 -2.430 -8.890 1.00 89.88 91 ALA A C 1
ATOM 698 O O . ALA A 1 91 ? 5.993 -2.210 -8.270 1.00 89.88 91 ALA A O 1
ATOM 699 N N . ARG A 1 92 ? 7.465 -3.681 -9.111 1.00 90.69 92 ARG A N 1
ATOM 700 C CA . ARG A 1 92 ? 6.799 -4.870 -8.547 1.00 90.69 92 ARG A CA 1
ATOM 701 C C . ARG A 1 92 ? 6.898 -4.891 -7.020 1.00 90.69 92 ARG A C 1
ATOM 703 O O . ARG A 1 92 ? 5.862 -5.004 -6.370 1.00 90.69 92 ARG A O 1
ATOM 710 N N . ARG A 1 93 ? 8.102 -4.709 -6.460 1.00 90.31 93 ARG A N 1
ATOM 711 C CA . ARG A 1 93 ? 8.340 -4.634 -5.005 1.00 90.31 93 ARG A CA 1
ATOM 712 C C . ARG A 1 93 ? 7.507 -3.520 -4.366 1.00 90.31 93 ARG A C 1
ATOM 714 O O . ARG A 1 93 ? 6.784 -3.770 -3.410 1.00 90.31 93 ARG A O 1
ATOM 721 N N . SER A 1 94 ? 7.524 -2.324 -4.956 1.00 90.12 94 SER A N 1
ATOM 722 C CA . SER A 1 94 ? 6.745 -1.172 -4.488 1.00 90.12 94 SER A CA 1
ATOM 723 C C . SER A 1 94 ? 5.238 -1.453 -4.479 1.00 90.12 94 SER A C 1
ATOM 725 O O . SER A 1 94 ? 4.561 -1.180 -3.488 1.00 90.12 94 SER A O 1
ATOM 727 N N . ARG A 1 95 ? 4.699 -2.052 -5.551 1.00 90.19 95 ARG A N 1
ATOM 728 C CA . ARG A 1 95 ? 3.278 -2.435 -5.612 1.00 90.19 95 ARG A CA 1
ATOM 729 C C . ARG A 1 95 ? 2.914 -3.473 -4.556 1.00 90.19 95 ARG A C 1
ATOM 731 O O . ARG A 1 95 ? 1.859 -3.327 -3.948 1.00 90.19 95 ARG A O 1
ATOM 738 N N . LYS A 1 96 ? 3.769 -4.479 -4.345 1.00 90.50 96 LYS A N 1
ATOM 739 C CA . LYS A 1 96 ? 3.583 -5.509 -3.314 1.00 90.50 96 LYS A CA 1
ATOM 740 C C . LYS A 1 96 ? 3.550 -4.877 -1.919 1.00 90.50 96 LYS A C 1
ATOM 742 O O . LYS A 1 96 ? 2.521 -4.964 -1.258 1.00 90.50 96 LYS A O 1
ATOM 747 N N . ARG A 1 97 ? 4.589 -4.111 -1.563 1.00 90.06 97 ARG A N 1
ATOM 748 C CA . ARG A 1 97 ? 4.710 -3.391 -0.282 1.00 90.06 97 ARG A CA 1
ATOM 749 C C . ARG A 1 97 ? 3.501 -2.495 -0.004 1.00 90.06 97 ARG A C 1
ATOM 751 O O . ARG A 1 97 ? 2.956 -2.502 1.092 1.00 90.06 97 ARG A O 1
ATOM 758 N N . LYS A 1 98 ? 3.049 -1.728 -1.005 1.00 90.44 98 LYS A N 1
ATOM 759 C CA . LYS A 1 98 ? 1.890 -0.833 -0.854 1.00 90.44 98 LYS A CA 1
ATOM 760 C C . LYS A 1 98 ? 0.599 -1.598 -0.555 1.00 90.44 98 LYS A C 1
ATOM 762 O O . LYS A 1 98 ? -0.218 -1.122 0.226 1.00 90.44 98 LYS A O 1
ATOM 767 N N . LEU A 1 99 ? 0.400 -2.743 -1.202 1.00 90.06 99 LEU A N 1
ATOM 768 C CA . LEU A 1 99 ? -0.785 -3.571 -0.998 1.00 90.06 99 LEU A CA 1
ATOM 769 C C . LEU A 1 99 ? -0.746 -4.235 0.385 1.00 90.06 99 LEU A C 1
ATOM 771 O O . LEU A 1 99 ? -1.730 -4.168 1.111 1.00 90.06 99 LEU A O 1
ATOM 775 N N . GLU A 1 100 ? 0.401 -4.786 0.779 1.00 91.38 100 GLU A N 1
ATOM 776 C CA . GLU A 1 100 ? 0.615 -5.358 2.116 1.00 91.38 100 GLU A CA 1
ATOM 777 C C . GLU A 1 100 ? 0.374 -4.326 3.220 1.00 91.38 100 GLU A C 1
ATOM 779 O O . GLU A 1 100 ? -0.347 -4.598 4.174 1.00 91.38 100 GLU A O 1
ATOM 784 N N . TYR A 1 101 ? 0.905 -3.113 3.063 1.00 91.44 101 TYR A N 1
ATOM 785 C CA . TYR A 1 101 ? 0.674 -2.026 4.011 1.00 91.44 101 TYR A CA 1
ATOM 786 C C . TYR A 1 101 ? -0.811 -1.655 4.119 1.00 91.44 101 TYR A C 1
ATOM 788 O O . TYR A 1 101 ? -1.326 -1.443 5.215 1.00 91.44 101 TYR A O 1
ATOM 796 N N . GLN A 1 102 ? -1.528 -1.614 2.990 1.00 90.31 102 GLN A N 1
ATOM 797 C CA . GLN A 1 102 ? -2.969 -1.374 3.003 1.00 90.31 102 GLN A CA 1
ATOM 798 C C . GLN A 1 102 ? -3.718 -2.483 3.760 1.00 90.31 102 GLN A C 1
ATOM 800 O O . GLN A 1 102 ? -4.590 -2.172 4.565 1.00 90.31 102 GLN A O 1
ATOM 805 N N . GLN A 1 103 ? -3.364 -3.751 3.537 1.00 90.31 103 GLN A N 1
ATOM 806 C CA . GLN A 1 103 ? -3.971 -4.878 4.251 1.00 90.31 103 GLN A CA 1
ATOM 807 C C . GLN A 1 103 ? -3.713 -4.802 5.756 1.00 90.31 103 GLN A C 1
ATOM 809 O O . GLN A 1 103 ? -4.643 -4.937 6.540 1.00 90.31 103 GLN A O 1
ATOM 814 N N . GLN A 1 104 ? -2.481 -4.496 6.166 1.00 93.62 104 GLN A N 1
ATOM 815 C CA . GLN A 1 104 ? -2.136 -4.327 7.580 1.00 93.62 104 GLN A CA 1
ATOM 816 C C . GLN A 1 104 ? -2.952 -3.214 8.250 1.00 93.62 104 GLN A C 1
ATOM 818 O O . GLN A 1 104 ? -3.379 -3.372 9.392 1.00 93.62 104 GLN A O 1
ATOM 823 N N . LEU A 1 105 ? -3.186 -2.099 7.549 1.00 94.25 105 LEU A N 1
ATOM 824 C CA . LEU A 1 105 ? -4.036 -1.015 8.046 1.00 94.25 105 LEU A CA 1
ATOM 825 C C . LEU A 1 105 ? -5.495 -1.451 8.206 1.00 94.25 105 LEU A C 1
ATOM 827 O O . LEU A 1 105 ? -6.123 -1.108 9.206 1.00 94.25 105 LEU A O 1
ATOM 831 N N . GLU A 1 106 ? -6.036 -2.179 7.230 1.00 91.69 106 GLU A N 1
ATOM 832 C CA . GLU A 1 106 ? -7.403 -2.707 7.281 1.00 91.69 106 GLU A CA 1
ATOM 833 C C . GLU A 1 106 ? -7.557 -3.707 8.445 1.00 91.69 106 GLU A C 1
ATOM 835 O O . GLU A 1 106 ? -8.464 -3.551 9.264 1.00 91.69 106 GLU A O 1
ATOM 840 N N . ASP A 1 107 ? -6.607 -4.631 8.610 1.00 95.56 107 ASP A N 1
ATOM 841 C CA . ASP A 1 107 ? -6.582 -5.603 9.710 1.00 95.56 107 ASP A CA 1
ATOM 842 C C . ASP A 1 107 ? -6.467 -4.933 11.088 1.00 95.56 107 ASP A C 1
ATOM 844 O O . ASP A 1 107 ? -7.117 -5.352 12.047 1.00 95.56 107 ASP A O 1
ATOM 848 N N . ALA A 1 108 ? -5.627 -3.902 11.216 1.00 96.69 108 ALA A N 1
ATOM 849 C CA . ALA A 1 108 ? -5.477 -3.154 12.462 1.00 96.69 108 ALA A CA 1
ATOM 850 C C . ALA A 1 108 ? -6.774 -2.423 12.829 1.00 96.69 108 ALA A C 1
ATOM 852 O O . ALA A 1 108 ? -7.211 -2.468 13.976 1.00 96.69 108 ALA A O 1
ATOM 853 N N . LEU A 1 109 ? -7.424 -1.801 11.845 1.00 96.69 109 LEU A N 1
ATOM 854 C CA . LEU A 1 109 ? -8.694 -1.109 12.031 1.00 96.69 109 LEU A CA 1
ATOM 855 C C . LEU A 1 109 ? -9.785 -2.081 12.509 1.00 96.69 109 LEU A C 1
ATOM 857 O O . LEU A 1 109 ? -10.538 -1.766 13.432 1.00 96.69 109 LEU A O 1
ATOM 861 N N . ASP A 1 110 ? -9.862 -3.267 11.911 1.00 96.81 110 ASP A N 1
ATOM 862 C CA . ASP A 1 110 ? -10.846 -4.272 12.304 1.00 96.81 110 ASP A CA 1
ATOM 863 C C . ASP A 1 110 ? -10.575 -4.830 13.709 1.00 96.81 110 ASP A C 1
ATOM 865 O O . ASP A 1 110 ? -11.518 -4.973 14.491 1.00 96.81 110 ASP A O 1
ATOM 869 N N . LYS A 1 111 ? -9.309 -5.048 14.089 1.00 97.44 111 LYS A N 1
ATOM 870 C CA . LYS A 1 111 ? -8.935 -5.417 15.468 1.00 97.44 111 LYS A CA 1
ATOM 871 C C . LYS A 1 111 ? -9.352 -4.350 16.478 1.00 97.44 111 LYS A C 1
ATOM 873 O O . LYS A 1 111 ? -10.058 -4.665 17.431 1.00 97.44 111 LYS A O 1
ATOM 878 N N . GLU A 1 112 ? -9.001 -3.093 16.224 1.00 97.38 112 GLU A N 1
ATOM 879 C CA . GLU A 1 112 ? -9.356 -1.959 17.087 1.00 97.38 112 GLU A CA 1
ATOM 880 C C . GLU A 1 112 ? -10.875 -1.813 17.249 1.00 97.38 112 GLU A C 1
ATOM 882 O O . GLU A 1 112 ? -11.384 -1.577 18.344 1.00 97.38 112 GLU A O 1
ATOM 887 N N . LYS A 1 113 ? -11.643 -2.011 16.171 1.00 97.25 113 LYS A N 1
ATOM 888 C CA . LYS A 1 113 ? -13.111 -2.021 16.244 1.00 97.25 113 LYS A CA 1
ATOM 889 C C . LYS A 1 113 ? -13.640 -3.146 17.125 1.00 97.25 113 LYS A C 1
ATOM 891 O O . LYS A 1 113 ? -14.537 -2.902 17.929 1.00 97.25 113 LYS A O 1
ATOM 896 N N . LEU A 1 114 ? -13.119 -4.363 16.967 1.00 97.50 114 LEU A N 1
ATOM 897 C CA . LEU A 1 114 ? -13.539 -5.509 17.774 1.00 97.50 114 LEU A CA 1
ATOM 898 C C . LEU A 1 114 ? -13.212 -5.296 19.252 1.00 97.50 114 LEU A C 1
ATOM 900 O O . LEU A 1 114 ? -14.058 -5.549 20.108 1.00 97.50 114 LEU A O 1
ATOM 904 N N . GLU A 1 115 ? -12.022 -4.782 19.555 1.00 97.31 115 GLU A N 1
ATOM 905 C CA . GLU A 1 115 ? -11.619 -4.461 20.922 1.00 97.31 115 GLU A CA 1
ATOM 906 C C . GLU A 1 115 ? -12.495 -3.361 21.519 1.00 97.31 115 GLU A C 1
ATOM 908 O O . GLU A 1 115 ? -12.994 -3.516 22.636 1.00 97.31 115 GLU A O 1
ATOM 913 N N . LYS A 1 116 ? -12.770 -2.293 20.762 1.00 96.94 116 LYS A N 1
ATOM 914 C CA . LYS A 1 116 ? -13.679 -1.223 21.184 1.00 96.94 116 LYS A CA 1
ATOM 915 C C . LYS A 1 116 ? -15.071 -1.760 21.513 1.00 96.94 116 LYS A C 1
ATOM 917 O O . LYS 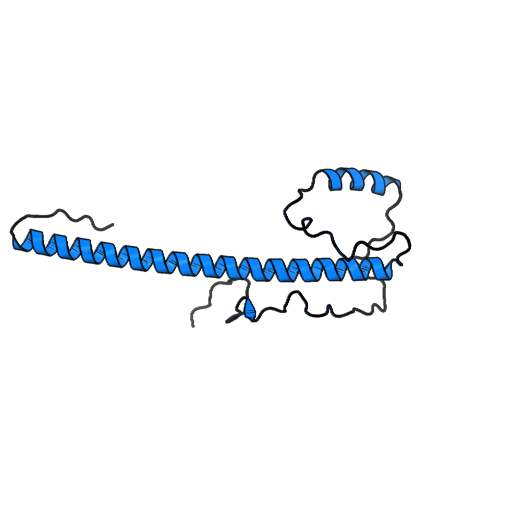A 1 116 ? -15.606 -1.436 22.571 1.00 96.94 116 LYS A O 1
ATOM 922 N N . GLU A 1 117 ? -15.661 -2.585 20.651 1.00 96.69 117 GLU A N 1
ATOM 923 C CA . GLU A 1 117 ? -16.990 -3.169 20.888 1.00 96.69 117 GLU A CA 1
ATOM 924 C C . GLU A 1 117 ? -16.987 -4.168 22.059 1.00 96.69 117 GLU A C 1
ATOM 926 O O . GLU A 1 117 ? -17.911 -4.188 22.878 1.00 96.69 117 GLU A O 1
ATOM 931 N N . MET A 1 118 ? -15.917 -4.950 22.219 1.00 97.62 118 MET A N 1
ATOM 932 C CA . MET A 1 118 ? -15.741 -5.835 23.371 1.00 97.62 118 MET A CA 1
ATOM 933 C C . MET A 1 118 ? -15.685 -5.032 24.678 1.00 97.62 118 MET A C 1
ATOM 935 O O . MET A 1 118 ? -16.388 -5.355 25.635 1.00 97.62 118 MET A O 1
ATOM 939 N N . TRP A 1 119 ? -14.880 -3.974 24.741 1.00 96.31 119 TRP A N 1
ATOM 940 C CA . TRP A 1 119 ? -14.777 -3.143 25.940 1.00 96.31 119 TRP A CA 1
ATOM 941 C C . TRP A 1 119 ? -16.053 -2.359 26.212 1.00 96.31 119 TRP A C 1
ATOM 943 O O . TRP A 1 119 ? -16.489 -2.293 27.360 1.00 96.31 119 TRP A O 1
ATOM 953 N N . LYS A 1 120 ? -16.705 -1.847 25.166 1.00 94.69 120 LYS A N 1
ATOM 954 C CA . LYS A 1 120 ? -18.006 -1.186 25.271 1.00 94.69 120 LYS A CA 1
ATOM 955 C C . LYS A 1 120 ? -19.065 -2.130 25.838 1.00 94.69 120 LYS A C 1
ATOM 957 O O . LYS A 1 120 ? -19.754 -1.760 26.781 1.00 94.69 120 LYS A O 1
ATOM 962 N N . SER A 1 121 ? -19.170 -3.356 25.325 1.00 95.75 121 SER A N 1
ATOM 963 C CA . SER A 1 121 ? -20.141 -4.336 25.831 1.00 95.75 121 SER A CA 1
ATOM 964 C C . SER A 1 121 ? -19.865 -4.734 27.284 1.00 95.75 121 SER A C 1
ATOM 966 O O . SER A 1 121 ? -20.794 -4.779 28.088 1.00 95.75 121 SER A O 1
ATOM 968 N N . ARG A 1 122 ? -18.594 -4.929 27.663 1.00 95.94 122 ARG A N 1
ATOM 969 C CA . ARG A 1 122 ? -18.190 -5.175 29.059 1.00 95.94 122 ARG A CA 1
ATOM 970 C C . ARG A 1 122 ? -18.542 -4.007 29.979 1.00 95.94 122 ARG A C 1
ATOM 972 O O . ARG A 1 122 ? -19.093 -4.232 31.052 1.00 95.94 122 ARG A O 1
ATOM 979 N N . ALA A 1 123 ? -18.253 -2.775 29.565 1.00 93.81 123 ALA A N 1
ATOM 980 C CA . ALA A 1 123 ? -18.562 -1.582 30.346 1.00 93.81 123 ALA A CA 1
ATOM 981 C C . ALA A 1 123 ? -20.075 -1.408 30.540 1.00 93.81 123 ALA A C 1
ATOM 983 O O . ALA A 1 123 ? -20.518 -1.140 31.655 1.00 93.81 123 ALA A O 1
ATOM 984 N N . LEU A 1 124 ? -20.869 -1.623 29.485 1.00 91.88 124 LEU A N 1
ATOM 985 C CA . LEU A 1 124 ? -22.330 -1.589 29.563 1.00 91.88 124 LEU A CA 1
ATOM 986 C C . LEU A 1 124 ? -22.872 -2.679 30.493 1.00 91.88 124 LEU A C 1
ATOM 988 O O . LEU A 1 124 ? -23.684 -2.375 31.357 1.00 91.88 124 LEU A O 1
ATOM 992 N N . ALA A 1 125 ? -22.367 -3.912 30.403 1.00 93.81 125 ALA A N 1
ATOM 993 C CA . ALA A 1 125 ? -22.774 -4.989 31.302 1.00 93.81 125 ALA A CA 1
ATOM 994 C C . ALA A 1 125 ? -22.464 -4.661 32.774 1.00 93.81 125 ALA A C 1
ATOM 996 O O . ALA A 1 125 ? -23.330 -4.809 33.631 1.00 93.81 125 ALA A O 1
ATOM 997 N N . CYS A 1 126 ? -21.258 -4.167 33.076 1.00 91.81 126 CYS A N 1
ATOM 998 C CA . CYS A 1 126 ? -20.894 -3.732 34.429 1.00 91.81 126 CYS A CA 1
ATOM 999 C C . CYS A 1 126 ? -21.746 -2.553 34.917 1.00 91.81 126 CYS A C 1
ATOM 1001 O O . CYS A 1 126 ? -22.077 -2.462 36.096 1.00 91.81 126 CYS A O 1
ATOM 1003 N N . ARG A 1 127 ? -22.108 -1.631 34.023 1.00 90.00 127 ARG A N 1
ATOM 1004 C CA . ARG A 1 127 ? -23.011 -0.531 34.360 1.00 90.00 127 ARG A CA 1
ATOM 1005 C C . ARG A 1 127 ? -24.392 -1.065 34.722 1.00 90.00 127 ARG A C 1
ATOM 1007 O O . ARG A 1 127 ? -24.935 -0.674 35.748 1.00 90.00 127 ARG A O 1
ATOM 1014 N N . ASP A 1 128 ? -24.940 -1.953 33.903 1.00 91.06 128 ASP A N 1
ATOM 1015 C CA . ASP A 1 128 ? -26.277 -2.504 34.101 1.00 91.06 128 ASP A CA 1
ATOM 1016 C C . ASP A 1 128 ? -26.341 -3.333 35.399 1.00 91.06 128 ASP A C 1
ATOM 1018 O O . ASP A 1 128 ? -27.318 -3.239 36.145 1.00 91.06 128 ASP A O 1
ATOM 1022 N N . THR A 1 129 ? -25.270 -4.061 35.754 1.00 93.31 129 THR A N 1
ATOM 1023 C CA . THR A 1 129 ? -25.189 -4.724 37.066 1.00 93.31 129 THR A CA 1
ATOM 1024 C C . THR A 1 129 ? -25.165 -3.718 38.216 1.00 93.31 129 THR A C 1
ATOM 1026 O O . THR A 1 129 ? -25.945 -3.867 39.152 1.00 93.31 129 THR A O 1
ATOM 1029 N N . LEU A 1 130 ? -24.352 -2.660 38.159 1.00 92.38 130 LEU A N 1
ATOM 1030 C CA . LEU A 1 130 ? -24.324 -1.621 39.201 1.00 92.38 130 LEU A CA 1
ATOM 1031 C C . LEU A 1 130 ? -25.669 -0.898 39.352 1.00 92.38 130 LEU A C 1
ATOM 1033 O O . LEU A 1 130 ? -26.122 -0.673 40.476 1.00 92.38 130 LEU A O 1
ATOM 1037 N N . GLN A 1 131 ? -26.341 -0.607 38.237 1.00 90.25 131 GLN A N 1
ATOM 1038 C CA . GLN A 1 131 ? -27.690 -0.044 38.243 1.00 90.25 131 GLN A CA 1
ATOM 1039 C C . GLN A 1 131 ? -28.698 -0.998 38.896 1.00 90.25 131 GLN A C 1
ATOM 1041 O O . GLN A 1 131 ? -29.543 -0.543 39.666 1.00 90.25 131 GLN A O 1
ATOM 1046 N N . SER A 1 132 ? -28.584 -2.313 38.667 1.00 92.44 132 SER A N 1
ATOM 1047 C CA . SER A 1 132 ? -29.440 -3.311 39.329 1.00 92.44 132 SER A CA 1
ATOM 1048 C C . SER A 1 132 ? -29.256 -3.356 40.853 1.00 92.44 132 SER A C 1
ATOM 1050 O O . SER A 1 132 ? -30.207 -3.641 41.577 1.00 92.44 132 SER A O 1
ATOM 1052 N N . TYR A 1 133 ? -28.068 -2.991 41.351 1.00 94.12 133 TYR A N 1
ATOM 1053 C CA . TYR A 1 133 ? -27.786 -2.826 42.782 1.00 94.12 133 TYR A CA 1
ATOM 1054 C C . TYR A 1 133 ? -28.162 -1.434 43.326 1.00 94.12 133 TYR A C 1
ATOM 1056 O O . TYR A 1 133 ? -27.883 -1.135 44.485 1.00 94.12 133 TYR A O 1
ATOM 1064 N N . GLY A 1 134 ? -28.796 -0.574 42.518 1.00 91.00 134 GLY A N 1
ATOM 1065 C CA . GLY A 1 134 ? -29.244 0.760 42.926 1.00 91.00 134 GLY A CA 1
ATOM 1066 C C . GLY A 1 134 ? -28.147 1.829 42.936 1.00 91.00 134 GLY A C 1
ATOM 1067 O O . GLY A 1 134 ? -28.365 2.921 43.461 1.00 91.00 134 GLY A O 1
ATOM 1068 N N . VAL A 1 135 ? -26.975 1.549 42.356 1.00 89.69 135 VAL A N 1
ATOM 1069 C CA . VAL A 1 135 ? -25.882 2.521 42.230 1.00 89.69 135 VAL A CA 1
ATOM 1070 C C . VAL A 1 135 ? -26.044 3.295 40.920 1.00 89.69 135 VAL A C 1
ATOM 1072 O O . VAL A 1 135 ? -25.954 2.731 39.830 1.00 89.69 135 VAL A O 1
ATOM 1075 N N . SER A 1 136 ? -26.276 4.607 41.017 1.00 81.81 136 SER A N 1
ATOM 1076 C CA . SER A 1 136 ? -26.361 5.492 39.849 1.00 81.81 136 SER A CA 1
ATOM 1077 C C . SER A 1 136 ? -24.976 5.709 39.237 1.00 81.81 136 SER A C 1
ATOM 1079 O O . SER A 1 136 ? -24.111 6.320 39.864 1.00 81.81 136 SER A O 1
ATOM 1081 N N . VAL A 1 137 ? -24.777 5.254 37.998 1.00 80.62 137 VAL A N 1
ATOM 1082 C CA . VAL A 1 137 ? -23.523 5.438 37.252 1.00 80.62 137 VAL A CA 1
ATOM 1083 C C . VAL A 1 137 ? -23.705 6.558 36.218 1.00 80.62 137 VAL A C 1
ATOM 1085 O O . VAL A 1 137 ? -24.546 6.405 35.328 1.00 80.62 137 VAL A O 1
ATOM 1088 N N . PRO A 1 138 ? -22.960 7.677 36.311 1.00 79.69 138 PRO A N 1
ATOM 1089 C CA . PRO A 1 138 ? -23.029 8.748 35.325 1.00 79.69 138 PRO A CA 1
ATOM 1090 C C . PRO A 1 138 ? -22.523 8.257 33.966 1.00 79.69 138 PRO A C 1
ATOM 1092 O O . PRO A 1 138 ? -21.510 7.565 33.874 1.00 79.69 138 PRO A O 1
ATOM 1095 N N . PHE A 1 139 ? -23.255 8.610 32.913 1.00 76.94 139 PHE A N 1
ATOM 1096 C CA . PHE A 1 139 ? -22.952 8.242 31.538 1.00 76.94 139 PHE A CA 1
ATOM 1097 C C . PHE A 1 139 ? -22.812 9.516 30.708 1.00 76.94 139 PHE A C 1
ATOM 1099 O O . PHE A 1 139 ? -23.662 10.405 30.779 1.00 76.94 139 PHE A O 1
ATOM 1106 N N . HIS A 1 140 ? -21.723 9.602 29.955 1.00 71.50 140 HIS A N 1
ATOM 1107 C CA . HIS A 1 140 ? -21.492 10.659 28.984 1.00 71.50 140 HIS A CA 1
ATOM 1108 C C . HIS A 1 140 ? -21.516 10.006 27.606 1.00 71.50 140 HIS A C 1
ATOM 1110 O O . HIS A 1 140 ? -20.722 9.104 27.341 1.00 71.50 140 HIS A O 1
ATOM 1116 N N . ASP A 1 141 ? -22.480 10.408 26.781 1.00 63.84 141 ASP A N 1
ATOM 1117 C CA . ASP A 1 141 ? -22.472 10.091 25.357 1.00 63.84 141 ASP A CA 1
ATOM 1118 C C . ASP A 1 141 ? -21.466 11.030 24.677 1.00 63.84 141 ASP A C 1
ATOM 1120 O O . ASP A 1 141 ? -21.631 12.251 24.747 1.00 63.84 141 ASP A O 1
ATOM 1124 N N . ASP A 1 142 ? -20.425 10.450 24.073 1.00 52.81 142 ASP A N 1
ATOM 1125 C CA . ASP A 1 142 ? -19.487 11.137 23.169 1.00 52.81 142 ASP A CA 1
ATOM 1126 C C . ASP A 1 142 ? -20.077 11.285 21.755 1.00 52.81 142 ASP A C 1
ATOM 1128 O O . ASP A 1 142 ? -20.606 10.277 21.217 1.00 52.81 142 ASP A O 1
#